Protein AF-A0A2V5QK60-F1 (afdb_monomer_lite)

Sequence (41 aa):
MYKHILIPLENSPADETILTHIKPLARITSAELLLVHVADG

Radius of gyration: 11.13 Å; chains: 1; bounding box: 26×18×31 Å

pLDDT: mean 92.2, std 6.71, range [59.78, 97.5]

Secondary structure (DSSP, 8-state):
--SEEEEE--SSHHHHHHHHHHHHHHHHHTPEEEEE-----

Structure (mmCIF, N/CA/C/O backbone):
data_AF-A0A2V5QK60-F1
#
_entry.id   AF-A0A2V5QK60-F1
#
loop_
_atom_site.group_PDB
_atom_site.id
_atom_site.type_symbol
_atom_site.label_atom_id
_atom_site.label_alt_id
_atom_site.label_comp_id
_atom_site.label_asym_id
_atom_site.label_entity_id
_atom_site.label_seq_id
_atom_site.pdbx_PDB_ins_code
_atom_site.Cartn_x
_atom_site.Cartn_y
_atom_site.Cartn_z
_atom_site.occupancy
_atom_site.B_iso_or_equiv
_atom_site.auth_seq_id
_atom_site.auth_comp_id
_atom_site.auth_asym_id
_atom_site.auth_atom_id
_atom_site.pdbx_PDB_model_num
ATOM 1 N N . MET A 1 1 ? -15.694 9.848 4.382 1.00 80.81 1 MET A N 1
ATOM 2 C CA . MET A 1 1 ? -14.669 9.143 5.182 1.00 80.81 1 MET A CA 1
ATOM 3 C C . MET A 1 1 ? -14.134 8.004 4.330 1.00 80.81 1 MET A C 1
ATOM 5 O O . MET A 1 1 ? -14.949 7.262 3.790 1.00 80.81 1 MET A O 1
ATOM 9 N N . TYR A 1 2 ? -12.819 7.940 4.111 1.00 87.50 2 TYR A N 1
ATOM 10 C CA . TYR A 1 2 ? -12.211 6.907 3.266 1.00 87.50 2 TYR A CA 1
ATOM 11 C C . TYR A 1 2 ? -12.357 5.537 3.931 1.00 87.50 2 TYR A C 1
ATOM 13 O O . TYR A 1 2 ? -12.148 5.424 5.132 1.00 87.50 2 TYR A O 1
ATOM 21 N N . L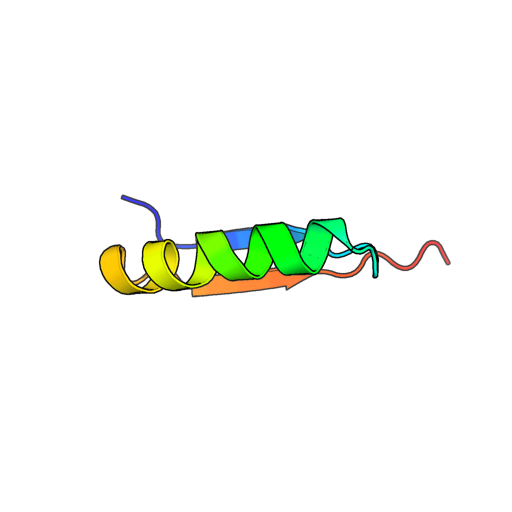YS A 1 3 ? -12.757 4.527 3.154 1.00 92.94 3 LYS A N 1
ATOM 22 C CA . LYS A 1 3 ? -12.907 3.136 3.620 1.00 92.94 3 LYS A CA 1
ATOM 23 C C . LYS A 1 3 ? -11.954 2.182 2.907 1.00 92.94 3 LYS A C 1
ATOM 25 O O . LYS A 1 3 ? -11.485 1.238 3.519 1.00 92.94 3 LYS A O 1
ATOM 30 N N . HIS A 1 4 ? -11.649 2.474 1.646 1.00 96.81 4 HIS A N 1
ATOM 31 C CA . HIS A 1 4 ? -10.685 1.748 0.833 1.00 96.81 4 HIS A CA 1
ATOM 32 C C . HIS A 1 4 ? -9.840 2.775 0.085 1.00 96.81 4 HIS A C 1
ATOM 34 O O . HIS A 1 4 ? -10.379 3.745 -0.455 1.00 96.81 4 HIS A O 1
ATOM 40 N N . ILE A 1 5 ? -8.531 2.577 0.084 1.00 95.50 5 ILE A N 1
ATOM 41 C CA . ILE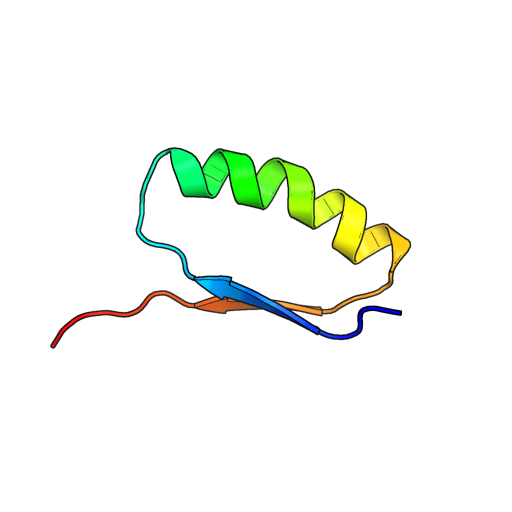 A 1 5 ? -7.552 3.424 -0.585 1.00 95.50 5 ILE A CA 1
ATOM 42 C C . ILE A 1 5 ? -6.763 2.514 -1.521 1.00 95.50 5 ILE A C 1
ATOM 44 O O . ILE A 1 5 ? -6.047 1.625 -1.064 1.00 95.50 5 ILE A O 1
ATOM 48 N N . LEU A 1 6 ? -6.912 2.731 -2.825 1.00 96.06 6 LEU A N 1
ATOM 49 C CA . LEU A 1 6 ? -6.176 2.007 -3.855 1.00 96.06 6 LEU A CA 1
ATOM 50 C C . LEU A 1 6 ? -4.935 2.803 -4.246 1.00 96.06 6 LEU A C 1
ATOM 52 O O . LEU A 1 6 ? -5.026 4.009 -4.478 1.00 96.06 6 LEU A O 1
ATOM 56 N N . ILE A 1 7 ? -3.795 2.124 -4.332 1.00 94.00 7 ILE A N 1
ATOM 57 C CA . ILE A 1 7 ? -2.524 2.726 -4.731 1.00 94.00 7 ILE A CA 1
ATOM 58 C C . ILE A 1 7 ? -1.870 1.851 -5.802 1.00 94.00 7 ILE A C 1
ATOM 60 O O . ILE A 1 7 ? -1.551 0.695 -5.507 1.00 94.00 7 ILE A O 1
ATOM 64 N N . PRO A 1 8 ? -1.651 2.376 -7.020 1.00 93.31 8 PRO A N 1
ATOM 65 C CA . PRO A 1 8 ? -0.782 1.730 -7.989 1.00 93.31 8 PRO A CA 1
ATOM 66 C C . PRO A 1 8 ? 0.687 1.902 -7.572 1.00 93.31 8 PRO A C 1
ATOM 68 O O . PRO A 1 8 ? 1.089 2.981 -7.137 1.00 93.31 8 PRO A O 1
ATOM 71 N N . LEU A 1 9 ? 1.472 0.835 -7.689 1.00 93.12 9 LEU A N 1
ATOM 72 C CA . LEU A 1 9 ? 2.910 0.806 -7.438 1.00 93.12 9 LEU A CA 1
ATOM 73 C C . LEU A 1 9 ? 3.640 0.471 -8.737 1.00 93.12 9 LEU A C 1
ATOM 75 O O . LEU A 1 9 ? 3.327 -0.527 -9.392 1.00 93.12 9 LEU A O 1
ATOM 79 N N . GLU A 1 10 ? 4.639 1.280 -9.071 1.00 90.81 10 GLU A N 1
ATOM 80 C CA . GLU A 1 10 ? 5.425 1.164 -10.308 1.00 90.81 10 GLU A CA 1
ATOM 81 C C . GLU A 1 10 ? 6.899 0.827 -10.030 1.00 90.81 10 GLU A C 1
ATOM 83 O O . GLU A 1 10 ? 7.756 0.960 -10.899 1.00 90.81 10 GLU A O 1
ATOM 88 N N . ASN A 1 11 ? 7.201 0.372 -8.807 1.00 85.94 11 ASN A N 1
ATOM 89 C CA . ASN A 1 11 ? 8.547 0.080 -8.314 1.00 85.94 11 ASN A CA 1
ATOM 90 C C . ASN A 1 11 ? 9.498 1.274 -8.499 1.00 85.94 11 ASN A C 1
ATOM 92 O O . ASN A 1 11 ? 10.635 1.144 -8.958 1.00 85.94 11 ASN A O 1
ATOM 96 N N . SER A 1 12 ? 8.990 2.460 -8.164 1.00 89.75 12 SER A N 1
ATOM 97 C CA . SER A 1 12 ? 9.687 3.732 -8.318 1.00 89.75 12 SER A CA 1
ATOM 98 C C . SER A 1 12 ? 9.998 4.367 -6.955 1.00 89.75 12 SER A C 1
ATOM 100 O O . SER A 1 12 ? 9.299 4.099 -5.976 1.00 89.75 12 SER A O 1
ATOM 102 N N . PRO A 1 13 ? 10.974 5.289 -6.856 1.00 92.62 13 PRO A N 1
ATOM 103 C CA . PRO A 1 13 ? 11.195 6.062 -5.627 1.00 92.62 13 PRO A CA 1
ATOM 104 C C . PRO A 1 13 ? 9.970 6.879 -5.169 1.00 92.62 13 PRO A C 1
ATOM 106 O O . PRO A 1 13 ? 9.855 7.239 -3.994 1.00 92.62 13 PRO A O 1
ATOM 109 N N . ALA A 1 14 ? 9.033 7.182 -6.076 1.00 91.69 14 ALA A N 1
ATOM 110 C CA . ALA A 1 14 ? 7.792 7.861 -5.716 1.00 91.69 14 ALA A CA 1
ATOM 111 C C . ALA A 1 14 ? 6.890 6.974 -4.839 1.00 91.69 14 ALA A C 1
ATOM 113 O O . ALA A 1 14 ? 6.193 7.489 -3.962 1.00 91.69 14 ALA A O 1
ATOM 114 N N . ASP A 1 15 ? 6.962 5.652 -4.998 1.00 93.06 15 ASP A N 1
ATOM 115 C CA . ASP A 1 15 ? 6.166 4.683 -4.246 1.00 93.06 15 ASP A CA 1
ATOM 116 C C . ASP A 1 15 ? 6.481 4.766 -2.747 1.00 93.06 15 ASP A C 1
ATOM 118 O O . ASP A 1 15 ? 5.575 4.790 -1.913 1.00 93.06 15 ASP A O 1
ATOM 122 N N . GLU A 1 16 ? 7.761 4.898 -2.385 1.00 93.62 16 GLU A N 1
ATOM 123 C CA . GLU A 1 16 ? 8.184 5.071 -0.989 1.00 93.62 16 GLU A CA 1
ATOM 124 C C . GLU A 1 16 ? 7.596 6.344 -0.374 1.00 93.62 16 GLU A C 1
ATOM 126 O O . GLU A 1 16 ? 7.119 6.343 0.771 1.00 93.62 16 GLU A O 1
ATOM 131 N N . THR A 1 17 ? 7.574 7.425 -1.158 1.00 95.12 17 THR A N 1
ATOM 132 C CA . THR A 1 17 ? 6.972 8.696 -0.750 1.00 95.12 17 THR A CA 1
ATOM 133 C C . THR A 1 17 ? 5.480 8.504 -0.500 1.00 95.12 17 THR A C 1
ATOM 135 O O . THR A 1 17 ? 4.984 8.861 0.569 1.00 95.12 17 THR A O 1
ATOM 138 N N . ILE A 1 18 ? 4.757 7.876 -1.427 1.00 94.31 18 ILE A N 1
ATOM 139 C CA . ILE A 1 18 ? 3.316 7.626 -1.298 1.00 94.31 18 ILE A CA 1
ATOM 140 C C . ILE A 1 18 ? 3.021 6.760 -0.067 1.00 94.31 18 ILE A C 1
ATOM 142 O O . ILE A 1 18 ? 2.184 7.118 0.768 1.00 94.31 18 ILE A O 1
ATOM 146 N N . LEU A 1 19 ? 3.749 5.653 0.097 1.00 94.44 19 LEU A N 1
ATOM 147 C CA . LEU A 1 19 ? 3.572 4.719 1.208 1.00 9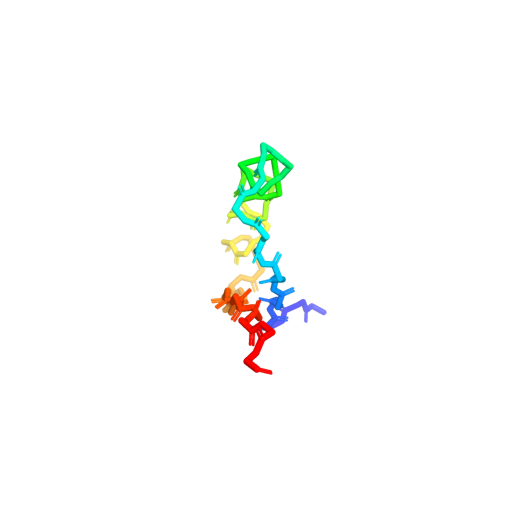4.44 19 LEU A CA 1
ATOM 148 C C . LEU A 1 19 ? 3.838 5.372 2.570 1.00 94.44 19 LEU A C 1
ATOM 150 O O . LEU A 1 19 ? 3.174 5.028 3.552 1.00 94.44 19 LEU A O 1
ATOM 154 N N . THR A 1 20 ? 4.772 6.321 2.643 1.00 96.19 20 THR A N 1
ATOM 155 C CA . THR A 1 20 ? 5.063 7.075 3.872 1.00 96.19 20 THR A CA 1
ATOM 156 C C . THR A 1 20 ? 3.878 7.939 4.302 1.00 96.19 20 THR A C 1
ATOM 158 O O . THR A 1 20 ? 3.533 7.970 5.484 1.00 96.19 20 THR A O 1
ATOM 161 N N . HIS A 1 21 ? 3.202 8.586 3.352 1.00 95.00 21 HIS A N 1
ATOM 162 C CA . HIS A 1 21 ? 2.094 9.500 3.644 1.00 95.00 21 HIS A CA 1
ATOM 163 C C . HIS A 1 21 ? 0.758 8.779 3.844 1.00 95.00 21 HIS A C 1
ATOM 165 O O . HIS A 1 21 ? -0.067 9.200 4.658 1.00 95.00 21 HIS A O 1
ATOM 171 N N . ILE A 1 22 ? 0.532 7.674 3.134 1.00 95.06 22 ILE A N 1
ATOM 172 C CA . ILE A 1 22 ? -0.776 7.018 3.130 1.00 95.06 22 ILE A CA 1
ATOM 173 C C . ILE A 1 22 ? -1.013 6.111 4.343 1.00 95.06 22 ILE A C 1
ATOM 175 O O . ILE A 1 22 ? -2.149 5.972 4.797 1.00 95.06 22 ILE A O 1
ATOM 179 N N . LYS A 1 23 ? 0.046 5.530 4.927 1.00 95.00 23 LYS A N 1
ATOM 180 C CA . LYS A 1 23 ? -0.063 4.648 6.102 1.00 95.00 23 LYS A CA 1
ATOM 181 C C . LYS A 1 23 ? -0.679 5.366 7.316 1.00 95.00 23 LYS A C 1
ATOM 183 O O . LYS A 1 23 ? -1.609 4.809 7.904 1.00 95.00 23 LYS A O 1
ATOM 188 N N . PRO A 1 24 ? -0.233 6.578 7.711 1.00 96.19 24 PRO A N 1
ATOM 189 C CA . PRO A 1 24 ? -0.892 7.340 8.772 1.00 96.19 24 PRO A CA 1
ATOM 190 C C . PRO A 1 24 ? -2.354 7.668 8.452 1.00 96.19 24 PRO A C 1
ATOM 192 O O . PRO A 1 24 ? -3.214 7.514 9.318 1.00 96.19 24 PRO A O 1
ATOM 195 N N . LEU A 1 25 ? -2.651 8.060 7.207 1.00 94.88 25 LEU A N 1
ATOM 196 C CA . LEU A 1 25 ? -4.011 8.403 6.788 1.00 94.88 25 LEU A CA 1
ATOM 197 C C . LEU A 1 25 ? -4.960 7.204 6.902 1.00 94.88 25 LEU A C 1
ATOM 199 O O . LEU A 1 25 ? -6.051 7.337 7.460 1.00 94.88 25 LEU A O 1
ATOM 203 N N . ALA A 1 26 ? -4.533 6.030 6.435 1.00 96.38 26 ALA A N 1
ATOM 204 C CA . ALA A 1 26 ? -5.305 4.795 6.527 1.00 96.38 26 ALA A CA 1
ATOM 205 C C . AL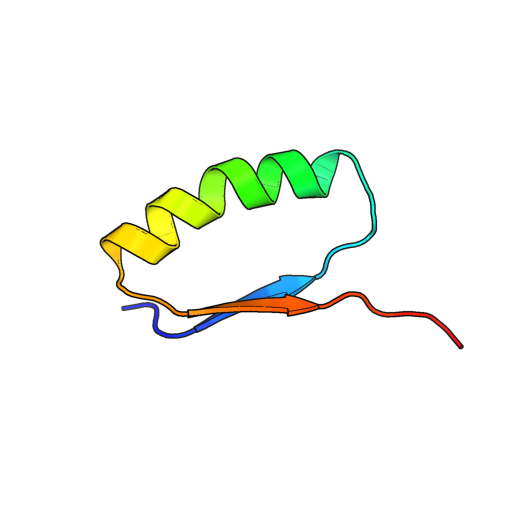A A 1 26 ? -5.620 4.421 7.980 1.00 96.38 26 ALA A C 1
ATOM 207 O O . ALA A 1 26 ? -6.746 4.048 8.293 1.00 96.38 26 ALA A O 1
ATOM 208 N N . ARG A 1 27 ? -4.665 4.611 8.900 1.00 95.56 27 ARG A N 1
ATOM 209 C CA . ARG A 1 27 ? -4.872 4.361 10.337 1.00 95.56 27 ARG A CA 1
ATOM 210 C C . ARG A 1 27 ? -5.913 5.293 10.949 1.00 95.56 27 ARG A C 1
ATOM 212 O O . ARG A 1 27 ? -6.823 4.822 11.619 1.00 95.56 27 ARG A O 1
ATOM 219 N N . ILE A 1 28 ? -5.803 6.600 10.699 1.00 96.12 28 ILE A N 1
ATOM 220 C CA . ILE A 1 28 ? -6.730 7.605 11.253 1.00 96.12 28 ILE A CA 1
ATOM 221 C C . ILE A 1 28 ? -8.149 7.391 10.715 1.00 96.12 28 ILE A C 1
ATOM 223 O O . ILE A 1 28 ? -9.132 7.624 11.413 1.00 96.12 28 ILE A O 1
ATOM 227 N N . THR A 1 29 ? -8.259 6.927 9.471 1.00 95.12 29 THR A N 1
ATOM 228 C CA . THR A 1 29 ? -9.547 6.706 8.803 1.00 95.12 29 THR A CA 1
ATOM 229 C C . THR A 1 29 ? -10.087 5.287 8.954 1.00 95.12 29 THR A C 1
ATOM 231 O O . THR A 1 29 ? -11.224 5.045 8.560 1.00 95.12 29 THR A O 1
ATOM 234 N N . SER A 1 30 ? -9.317 4.367 9.552 1.00 96.25 30 SER A N 1
ATOM 235 C CA . SER A 1 30 ? -9.600 2.922 9.541 1.00 96.25 30 SER A CA 1
ATOM 236 C C . SER A 1 30 ? -9.893 2.397 8.129 1.00 96.25 30 SER A C 1
ATOM 238 O O . SER A 1 30 ? -10.788 1.578 7.932 1.00 96.25 30 SER A O 1
ATOM 240 N N . ALA A 1 31 ? -9.166 2.919 7.140 1.00 97.50 31 ALA A N 1
ATOM 241 C CA . ALA A 1 31 ? -9.314 2.532 5.748 1.00 97.50 31 ALA A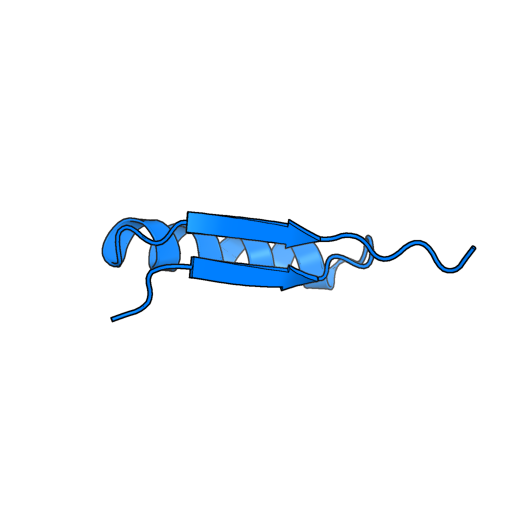 CA 1
ATOM 242 C C . ALA A 1 31 ? -8.416 1.339 5.409 1.00 97.50 31 ALA A C 1
ATOM 244 O O . ALA A 1 31 ? -7.272 1.248 5.861 1.00 97.50 31 ALA A O 1
ATOM 245 N N . GLU A 1 32 ? -8.924 0.458 4.559 1.00 97.38 32 GLU A N 1
ATOM 246 C CA . GLU A 1 32 ? -8.158 -0.623 3.953 1.00 97.38 32 GLU A CA 1
ATOM 247 C C . GLU A 1 32 ? -7.253 -0.074 2.841 1.00 97.38 32 GLU A C 1
ATOM 249 O O . GLU A 1 32 ? -7.675 0.767 2.043 1.00 97.38 32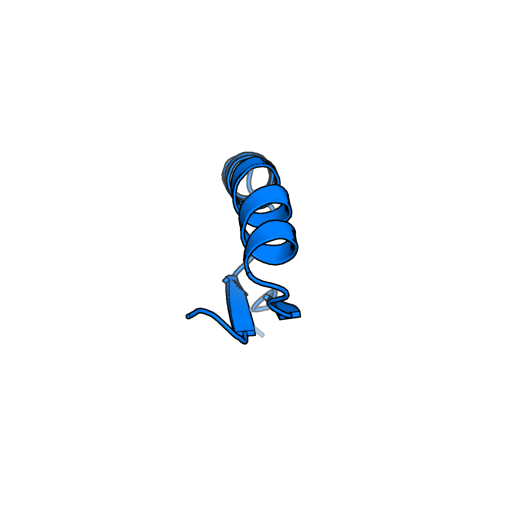 GLU A O 1
ATOM 254 N N . LEU A 1 33 ? -6.002 -0.538 2.789 1.00 96.25 33 LEU A N 1
ATOM 255 C CA . LEU A 1 33 ? -5.049 -0.194 1.733 1.00 96.25 33 LEU A CA 1
ATOM 256 C C . LEU A 1 33 ? -4.965 -1.342 0.726 1.00 96.25 33 LEU A C 1
ATOM 258 O O . LEU A 1 33 ? -4.529 -2.434 1.085 1.00 96.25 33 LEU A O 1
ATOM 262 N N . LEU A 1 34 ? -5.310 -1.074 -0.532 1.00 96.56 34 LEU A N 1
ATOM 263 C CA . LEU A 1 34 ? -5.136 -2.000 -1.646 1.00 96.56 34 LEU A CA 1
ATOM 264 C C . LEU A 1 34 ? -3.970 -1.528 -2.519 1.00 96.56 34 LEU A C 1
ATOM 266 O O . LEU A 1 34 ? -4.069 -0.511 -3.205 1.00 96.56 34 LEU A O 1
ATOM 270 N N . LEU A 1 35 ? -2.862 -2.264 -2.479 1.00 95.25 35 LEU A N 1
ATOM 271 C CA . LEU A 1 35 ? -1.677 -1.988 -3.289 1.00 95.25 35 LEU A CA 1
ATOM 272 C C . LEU A 1 35 ? -1.731 -2.841 -4.556 1.00 95.25 35 LEU A C 1
ATOM 274 O O . LEU A 1 35 ? -1.875 -4.060 -4.466 1.00 95.25 35 LEU A O 1
ATOM 278 N N . VAL A 1 36 ? -1.623 -2.208 -5.721 1.00 94.25 36 VAL A N 1
ATOM 279 C CA . VAL A 1 36 ? -1.713 -2.880 -7.021 1.00 94.25 36 VAL A CA 1
ATOM 280 C C . VAL A 1 36 ? -0.444 -2.611 -7.807 1.00 94.25 36 VAL A C 1
ATOM 282 O O . VAL A 1 36 ? -0.036 -1.467 -7.938 1.00 94.25 36 VAL A O 1
ATOM 285 N N . HIS A 1 37 ? 0.155 -3.655 -8.364 1.00 91.12 37 HIS A N 1
ATOM 286 C CA . HIS A 1 37 ? 1.180 -3.521 -9.391 1.00 91.12 37 HIS A CA 1
ATOM 287 C C . HIS A 1 37 ? 0.583 -3.992 -10.715 1.00 91.12 37 HIS A C 1
ATOM 289 O O . HIS A 1 37 ? 0.055 -5.104 -10.785 1.00 91.12 37 HIS A O 1
ATOM 295 N N . VAL A 1 38 ? 0.620 -3.140 -11.738 1.00 86.56 38 VAL A N 1
ATOM 296 C CA . VAL A 1 38 ? 0.190 -3.507 -13.090 1.00 86.56 38 VAL A CA 1
ATOM 297 C C . VAL A 1 38 ? 1.419 -4.010 -13.831 1.00 86.56 38 VAL A C 1
ATOM 299 O O . VAL A 1 38 ? 2.378 -3.269 -14.016 1.00 86.56 38 VAL A O 1
ATOM 302 N N . ALA A 1 39 ? 1.398 -5.286 -14.207 1.00 83.88 39 ALA A N 1
ATOM 303 C CA . ALA A 1 39 ? 2.380 -5.850 -15.116 1.00 83.88 39 ALA A CA 1
ATOM 304 C C . ALA A 1 39 ? 1.795 -5.788 -16.530 1.00 83.88 39 ALA A C 1
ATOM 306 O O . ALA A 1 39 ? 0.778 -6.433 -16.800 1.00 83.88 39 ALA A O 1
ATOM 307 N N . ASP A 1 40 ? 2.422 -5.006 -17.405 1.00 78.56 40 ASP A N 1
ATOM 308 C CA . ASP A 1 40 ? 2.085 -4.951 -18.826 1.00 78.56 40 ASP A CA 1
ATOM 309 C C . ASP A 1 40 ? 2.569 -6.257 -19.484 1.00 78.56 40 ASP A C 1
ATOM 311 O O . ASP A 1 40 ? 3.736 -6.388 -19.856 1.00 78.56 40 ASP A O 1
ATOM 315 N N . GLY A 1 41 ? 1.701 -7.272 -19.496 1.00 59.78 41 GLY A N 1
ATOM 316 C CA . GLY A 1 41 ? 1.932 -8.561 -20.161 1.00 59.78 41 GLY A CA 1
ATOM 317 C C . GLY A 1 41 ? 1.765 -8.508 -21.673 1.00 59.78 41 GLY A C 1
ATOM 318 O O . GLY A 1 41 ? 1.017 -7.632 -22.163 1.00 59.78 41 GLY A O 1
#

Foldseek 3Di:
DAAEDEDEDPVDPVVVVVCVPVVVVCVVVVHHYHYDYDDPD